Protein AF-A0A2T9X4M4-F1 (afdb_monomer_lite)

Structure (mmCIF, N/CA/C/O backbone):
data_AF-A0A2T9X4M4-F1
#
_entry.id   AF-A0A2T9X4M4-F1
#
loop_
_atom_site.group_PDB
_atom_site.id
_atom_site.type_symbol
_atom_site.label_atom_id
_atom_site.label_alt_id
_atom_site.label_comp_id
_atom_site.label_asym_id
_atom_site.label_entity_id
_atom_site.label_seq_id
_atom_site.pdbx_PDB_ins_code
_atom_site.Cartn_x
_atom_site.Cartn_y
_atom_site.Cartn_z
_atom_site.occupancy
_atom_site.B_iso_or_equiv
_atom_site.auth_seq_id
_atom_site.auth_comp_id
_atom_site.auth_asym_id
_atom_site.auth_atom_id
_atom_site.pdbx_PDB_model_num
ATOM 1 N N . MET A 1 1 ? 5.365 17.986 -9.682 1.00 56.31 1 MET A N 1
ATOM 2 C CA . MET A 1 1 ? 6.143 17.044 -8.837 1.00 56.31 1 MET A CA 1
ATOM 3 C C . MET A 1 1 ? 6.114 17.413 -7.349 1.00 56.31 1 MET A C 1
ATOM 5 O O . MET A 1 1 ? 5.851 16.530 -6.543 1.00 56.31 1 MET A O 1
ATOM 9 N N . PHE A 1 2 ? 6.299 18.689 -6.982 1.00 56.66 2 PHE A N 1
ATOM 10 C CA . PHE A 1 2 ? 6.258 19.176 -5.589 1.00 56.66 2 PHE A CA 1
ATOM 11 C C . PHE A 1 2 ? 4.907 18.943 -4.875 1.00 56.66 2 PHE A C 1
ATOM 13 O O . PHE A 1 2 ? 4.874 18.425 -3.765 1.00 56.66 2 PHE A O 1
ATOM 20 N N . LEU A 1 3 ? 3.784 19.206 -5.555 1.00 50.31 3 LEU A N 1
ATOM 21 C CA . LEU A 1 3 ? 2.428 19.040 -5.000 1.00 50.31 3 LEU A CA 1
ATOM 22 C C . LEU A 1 3 ? 2.089 17.602 -4.572 1.00 50.31 3 LEU A C 1
ATOM 24 O O . LEU A 1 3 ? 1.368 17.407 -3.602 1.00 50.31 3 LEU A O 1
ATOM 28 N N . ILE A 1 4 ? 2.630 16.593 -5.261 1.00 56.78 4 ILE A N 1
ATOM 29 C CA . ILE A 1 4 ? 2.361 15.179 -4.957 1.00 56.78 4 ILE A CA 1
ATOM 30 C C . ILE A 1 4 ? 3.075 14.768 -3.669 1.00 56.78 4 ILE A C 1
ATOM 32 O O . ILE A 1 4 ? 2.509 14.068 -2.839 1.00 56.78 4 ILE A O 1
ATOM 36 N N . LEU A 1 5 ? 4.318 15.224 -3.496 1.00 57.22 5 LEU A N 1
ATOM 37 C CA . LEU A 1 5 ? 5.076 14.986 -2.271 1.00 57.22 5 LEU A CA 1
ATOM 38 C C . LEU A 1 5 ? 4.435 15.700 -1.081 1.00 57.22 5 LEU A C 1
ATOM 40 O O . LEU A 1 5 ? 4.338 15.108 -0.014 1.00 57.22 5 LEU A O 1
ATOM 44 N N . LEU A 1 6 ? 3.931 16.919 -1.286 1.00 62.00 6 LEU A N 1
ATOM 45 C CA . LEU A 1 6 ? 3.214 17.667 -0.256 1.00 62.00 6 LEU A CA 1
ATOM 46 C C . LEU A 1 6 ? 1.890 16.994 0.129 1.00 62.00 6 LEU A C 1
ATOM 48 O O . LEU A 1 6 ? 1.609 16.839 1.310 1.00 62.00 6 LEU A O 1
ATOM 52 N N . TYR A 1 7 ? 1.097 16.538 -0.845 1.00 63.72 7 TYR A N 1
ATOM 53 C CA . TYR A 1 7 ? -0.163 15.838 -0.575 1.00 63.72 7 TYR A CA 1
ATOM 54 C C . TYR A 1 7 ? 0.069 14.531 0.184 1.00 63.72 7 TYR A C 1
ATOM 56 O O . TYR A 1 7 ? -0.645 14.202 1.129 1.00 63.72 7 TYR A O 1
ATOM 64 N N . ALA A 1 8 ? 1.108 13.801 -0.202 1.00 61.66 8 ALA A N 1
ATOM 65 C CA . ALA A 1 8 ? 1.442 12.541 0.422 1.00 61.66 8 ALA A CA 1
ATOM 66 C C . ALA A 1 8 ? 2.068 12.738 1.821 1.00 61.66 8 ALA A C 1
ATOM 68 O O . ALA A 1 8 ? 1.808 11.942 2.719 1.00 61.66 8 ALA A O 1
ATOM 69 N N . PHE A 1 9 ? 2.786 13.845 2.043 1.00 66.62 9 PHE A N 1
ATOM 70 C CA . PHE A 1 9 ? 3.229 14.291 3.367 1.00 66.62 9 PHE A CA 1
ATOM 71 C C . PHE A 1 9 ? 2.053 14.699 4.269 1.00 66.62 9 PHE A C 1
ATOM 73 O O . PHE A 1 9 ? 1.996 14.274 5.415 1.00 66.62 9 PHE A O 1
ATOM 80 N N . LEU A 1 10 ? 1.072 15.444 3.752 1.00 65.94 10 LEU A N 1
ATOM 81 C CA . LEU A 1 10 ? -0.141 15.807 4.499 1.00 65.94 10 LEU A CA 1
ATOM 82 C C . LEU A 1 10 ? -1.007 14.583 4.828 1.00 65.94 10 LEU A C 1
ATOM 84 O O . LEU A 1 10 ? -1.554 14.484 5.922 1.00 65.94 10 LEU A O 1
ATOM 88 N N . THR A 1 11 ? -1.109 13.630 3.897 1.00 65.44 11 THR A N 1
ATOM 89 C CA . THR A 1 11 ? -1.801 12.352 4.131 1.00 65.44 11 THR A CA 1
ATOM 90 C C . THR A 1 11 ? -1.072 11.532 5.196 1.00 65.44 11 THR A C 1
ATOM 92 O O . THR A 1 11 ? -1.714 10.962 6.075 1.00 65.44 11 THR A O 1
ATOM 95 N N . TYR A 1 12 ? 0.264 11.524 5.162 1.00 66.81 12 TYR A N 1
ATOM 96 C CA . TYR A 1 12 ? 1.081 10.903 6.197 1.00 66.81 12 TYR A CA 1
ATOM 97 C C . TYR A 1 12 ? 0.878 11.553 7.563 1.00 66.81 12 TYR A C 1
ATOM 99 O O . TYR A 1 12 ? 0.587 10.833 8.506 1.00 66.81 12 TYR A O 1
ATOM 107 N N . GLU A 1 13 ? 0.983 12.876 7.682 1.00 66.62 13 GLU A N 1
ATOM 108 C CA . GLU A 1 13 ? 0.783 13.582 8.954 1.00 66.62 13 GLU A CA 1
ATOM 109 C C . GLU A 1 13 ? -0.620 13.316 9.518 1.00 66.62 13 GLU A C 1
ATOM 111 O O . GLU A 1 13 ? -0.749 12.959 10.685 1.00 66.62 13 GLU A O 1
ATOM 116 N N . LYS A 1 14 ? -1.657 13.340 8.670 1.00 66.12 14 LYS A N 1
ATOM 117 C CA . LYS A 1 14 ? -3.047 13.059 9.067 1.00 66.12 14 LYS A CA 1
ATOM 118 C C . LYS A 1 14 ? -3.267 11.628 9.571 1.00 66.12 14 LYS A C 1
ATOM 120 O O . LYS A 1 14 ? -4.053 11.412 10.491 1.00 66.12 14 LYS A O 1
ATOM 125 N N . GLU A 1 15 ? -2.628 10.634 8.959 1.00 64.50 15 GLU A N 1
ATOM 126 C CA . GLU A 1 15 ? -2.757 9.233 9.385 1.00 64.50 15 GLU A CA 1
ATOM 127 C C . GLU A 1 15 ? -1.766 8.856 10.505 1.00 64.50 15 GLU A C 1
ATOM 129 O O . GLU A 1 15 ? -2.056 7.982 11.328 1.00 64.50 15 GLU A O 1
ATOM 134 N N . ARG A 1 16 ? -0.632 9.564 10.603 1.00 62.50 16 ARG A N 1
ATOM 135 C CA . ARG A 1 16 ? 0.325 9.480 11.713 1.00 62.50 16 ARG A CA 1
ATOM 136 C C . ARG A 1 16 ? -0.259 10.087 12.990 1.00 62.50 16 ARG A C 1
ATOM 138 O O . ARG A 1 16 ? -0.115 9.474 14.041 1.00 62.50 16 ARG A O 1
ATOM 145 N N . GLU A 1 17 ? -0.967 11.217 12.916 1.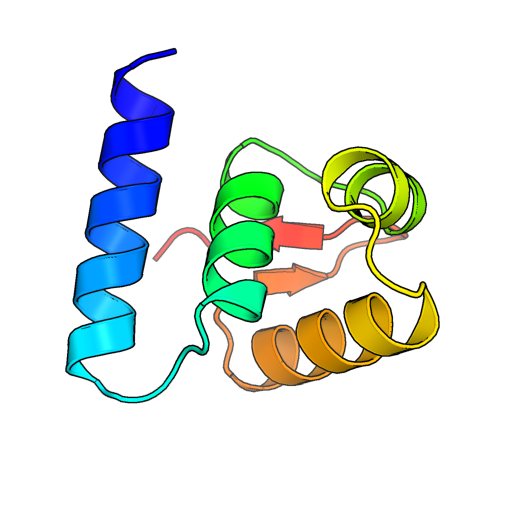00 58.72 17 GLU A N 1
ATOM 146 C CA . GLU A 1 17 ? -1.687 11.807 14.062 1.00 58.72 17 GLU A CA 1
ATOM 147 C C . GLU A 1 17 ? -2.737 10.854 14.645 1.00 58.72 17 GLU A C 1
ATOM 149 O O . GLU A 1 17 ? -2.987 10.861 15.847 1.00 58.72 17 GLU A O 1
ATOM 154 N N . LYS A 1 18 ? -3.313 9.972 13.820 1.00 59.47 18 LYS A N 1
ATOM 155 C CA . LYS A 1 18 ? -4.225 8.913 14.280 1.00 59.47 18 LYS A CA 1
ATOM 156 C C . LYS A 1 18 ? -3.504 7.696 14.875 1.00 59.47 18 LYS A C 1
ATOM 158 O O . LYS A 1 18 ? -4.177 6.763 15.306 1.00 59.47 18 LYS A O 1
ATOM 163 N N . GLY A 1 19 ? -2.169 7.669 14.858 1.00 60.09 19 GLY A N 1
ATOM 164 C CA . GLY A 1 19 ? -1.346 6.549 15.320 1.00 60.09 19 GLY A CA 1
ATOM 165 C C . GLY A 1 19 ? -1.437 5.288 14.455 1.00 60.09 19 GLY A C 1
ATOM 166 O O . GLY A 1 19 ? -1.056 4.219 14.921 1.00 60.09 19 GLY A O 1
ATOM 167 N N . LYS A 1 20 ? -1.962 5.383 13.223 1.00 67.75 20 LYS A N 1
ATOM 168 C CA . LYS A 1 20 ? -2.333 4.209 12.413 1.00 67.75 20 LYS A CA 1
ATOM 169 C C . LYS A 1 20 ? -1.260 3.727 11.440 1.00 67.75 20 LYS A C 1
ATOM 171 O O . LYS A 1 20 ? -1.270 2.560 11.085 1.00 67.75 20 LYS A O 1
ATOM 176 N N . LEU A 1 21 ? -0.334 4.591 11.019 1.00 71.69 21 LEU A N 1
ATOM 177 C CA . LEU A 1 21 ? 0.633 4.267 9.964 1.00 71.69 21 LEU A CA 1
ATOM 178 C C . LEU A 1 21 ? 2.082 4.315 10.453 1.00 71.69 21 LEU A C 1
ATOM 180 O O . LEU A 1 21 ? 2.564 5.339 10.945 1.00 71.69 21 LEU A O 1
ATOM 184 N N . THR A 1 22 ? 2.818 3.223 10.237 1.00 81.00 22 THR A N 1
ATOM 185 C CA . THR A 1 22 ? 4.275 3.208 10.411 1.00 81.00 22 THR A CA 1
ATOM 186 C C . THR A 1 22 ? 4.970 4.023 9.314 1.00 81.00 22 THR A C 1
ATOM 188 O O . THR A 1 22 ? 4.442 4.227 8.221 1.00 81.00 22 THR A O 1
ATOM 191 N N . MET A 1 23 ? 6.216 4.450 9.559 1.00 78.44 23 MET A N 1
ATOM 192 C CA . MET A 1 23 ? 7.033 5.170 8.563 1.00 78.44 23 MET A CA 1
ATOM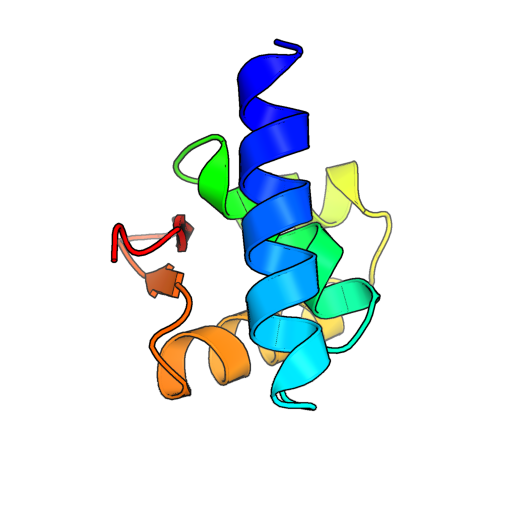 193 C C . MET A 1 23 ? 7.152 4.404 7.230 1.00 78.44 23 MET A C 1
ATOM 195 O O . MET A 1 23 ? 7.184 5.009 6.162 1.00 78.44 23 MET A O 1
ATOM 199 N N . ARG A 1 24 ? 7.208 3.065 7.278 1.00 83.00 24 ARG A N 1
ATOM 200 C CA . ARG A 1 24 ? 7.328 2.219 6.079 1.00 83.00 24 ARG A CA 1
ATOM 201 C C . ARG A 1 24 ? 6.025 2.169 5.287 1.00 83.00 24 ARG A C 1
ATOM 203 O O . ARG A 1 24 ? 6.050 2.317 4.068 1.00 83.00 24 ARG A O 1
ATOM 210 N N . GLU A 1 25 ? 4.897 2.010 5.970 1.00 82.94 25 GLU A N 1
ATOM 211 C CA . GLU A 1 25 ? 3.579 2.014 5.328 1.00 82.94 25 GLU A CA 1
ATOM 212 C C . GLU A 1 25 ? 3.244 3.392 4.755 1.00 82.94 25 GLU A C 1
ATOM 214 O O . GLU A 1 25 ? 2.669 3.486 3.676 1.00 82.94 25 GLU A O 1
ATOM 219 N N . ALA A 1 26 ? 3.696 4.467 5.402 1.00 80.50 26 ALA A N 1
ATOM 220 C CA . ALA A 1 26 ? 3.600 5.816 4.863 1.00 80.50 26 ALA A CA 1
ATOM 221 C C . ALA A 1 26 ? 4.338 5.973 3.530 1.00 80.50 26 ALA A C 1
ATOM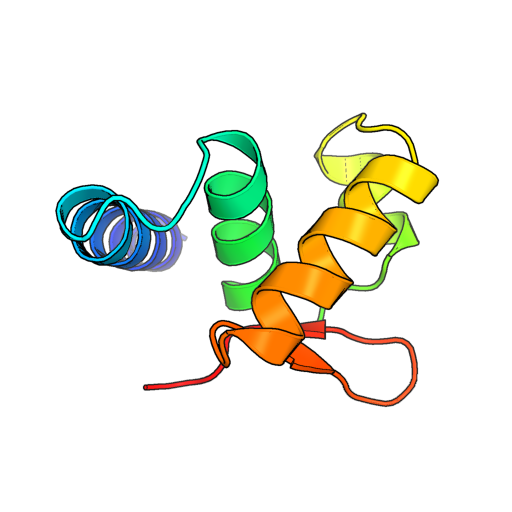 223 O O . ALA A 1 26 ? 3.790 6.521 2.578 1.00 80.50 26 ALA A O 1
ATOM 224 N N . ILE A 1 27 ? 5.567 5.456 3.431 1.00 83.06 27 ILE A N 1
ATOM 225 C CA . ILE A 1 27 ? 6.331 5.467 2.177 1.00 83.06 27 ILE A CA 1
ATOM 226 C C . ILE A 1 27 ? 5.569 4.711 1.083 1.00 83.06 27 ILE A C 1
ATOM 228 O O . ILE A 1 27 ? 5.455 5.211 -0.037 1.00 83.06 27 ILE A O 1
ATOM 232 N N . ILE A 1 28 ? 4.996 3.548 1.403 1.00 85.75 28 ILE A N 1
ATOM 233 C CA . ILE A 1 28 ? 4.170 2.791 0.455 1.00 85.75 28 ILE A CA 1
ATOM 234 C C . ILE A 1 28 ? 2.918 3.581 0.059 1.00 85.75 28 ILE A C 1
ATOM 236 O O . ILE A 1 28 ? 2.639 3.690 -1.133 1.00 85.75 28 ILE A O 1
ATOM 240 N N . ALA A 1 29 ? 2.213 4.198 1.009 1.00 82.31 29 ALA A N 1
ATOM 241 C CA . ALA A 1 29 ? 1.043 5.032 0.735 1.00 82.31 29 ALA A CA 1
ATOM 242 C C . ALA A 1 29 ? 1.385 6.171 -0.231 1.00 82.31 29 ALA A C 1
ATOM 244 O O . ALA A 1 29 ? 0.664 6.403 -1.199 1.00 82.31 29 ALA A O 1
ATOM 245 N N . ILE A 1 30 ? 2.524 6.838 -0.015 1.00 79.00 30 ILE A N 1
ATOM 246 C CA . ILE A 1 30 ? 3.014 7.911 -0.883 1.00 79.00 30 ILE A CA 1
ATOM 247 C C . ILE A 1 30 ? 3.243 7.393 -2.306 1.00 79.00 30 ILE A C 1
ATOM 249 O O . ILE A 1 30 ? 2.835 8.046 -3.266 1.00 79.00 30 ILE A O 1
ATOM 253 N N . LEU A 1 31 ? 3.894 6.238 -2.459 1.00 83.06 31 LEU A N 1
ATOM 254 C CA . LEU A 1 31 ? 4.200 5.655 -3.769 1.00 83.06 31 LEU A CA 1
ATOM 255 C C . LEU A 1 31 ? 2.933 5.225 -4.515 1.00 83.06 31 LEU A C 1
ATOM 257 O O . LEU A 1 31 ? 2.795 5.512 -5.701 1.00 83.06 31 LEU A O 1
ATOM 261 N N . VAL A 1 32 ? 1.994 4.609 -3.801 1.00 83.62 32 VAL A N 1
ATOM 262 C CA . VAL A 1 32 ? 0.704 4.131 -4.313 1.00 83.62 32 VAL A CA 1
ATOM 263 C C . VAL A 1 32 ? -0.267 5.293 -4.607 1.00 83.62 32 VAL A C 1
ATOM 265 O O . VAL A 1 32 ? -1.133 5.191 -5.475 1.00 83.62 32 VAL A O 1
ATOM 268 N N . ALA A 1 33 ? -0.104 6.445 -3.949 1.00 76.50 33 ALA A N 1
ATOM 269 C CA . ALA A 1 33 ? -0.860 7.664 -4.245 1.00 76.50 33 ALA A CA 1
ATOM 270 C C . ALA A 1 33 ? -0.393 8.376 -5.528 1.00 76.50 33 ALA A C 1
ATOM 272 O O . ALA A 1 33 ? -1.162 9.135 -6.118 1.00 76.50 33 ALA A O 1
ATOM 273 N N . LYS A 1 34 ? 0.849 8.144 -5.989 1.00 69.06 34 LYS A N 1
ATOM 274 C CA . LYS A 1 34 ? 1.349 8.729 -7.250 1.00 69.06 34 LYS A CA 1
ATOM 275 C C . LYS A 1 34 ? 0.717 8.105 -8.501 1.00 69.06 34 LYS A C 1
ATOM 277 O O . LYS A 1 34 ? 0.828 8.693 -9.573 1.00 69.06 34 LYS A O 1
ATOM 282 N N . GLY A 1 35 ? 0.084 6.940 -8.374 1.00 65.56 35 GLY A N 1
ATOM 283 C CA . GLY A 1 35 ? -0.529 6.182 -9.463 1.00 65.56 35 GLY A CA 1
ATOM 284 C C . GLY A 1 35 ? -0.632 4.697 -9.114 1.00 65.56 35 GLY A C 1
ATOM 285 O O . GLY A 1 35 ? -0.144 4.272 -8.070 1.00 65.56 35 GLY A O 1
ATOM 286 N N . SER A 1 36 ? -1.256 3.899 -9.985 1.00 70.31 36 SER A N 1
ATOM 287 C CA . SER A 1 36 ? -1.365 2.452 -9.779 1.00 70.31 36 SER A CA 1
ATOM 288 C C . SER A 1 36 ? 0.031 1.811 -9.737 1.00 70.31 36 SER A C 1
ATOM 290 O O . SER A 1 36 ? 0.719 1.746 -10.757 1.00 70.31 36 SER A O 1
ATOM 292 N N . ALA A 1 37 ? 0.464 1.351 -8.569 1.00 83.12 37 ALA A N 1
ATOM 293 C CA . ALA A 1 37 ? 1.775 0.752 -8.360 1.00 83.12 37 ALA A CA 1
ATOM 294 C C . ALA A 1 37 ? 1.671 -0.776 -8.342 1.00 83.12 37 ALA A C 1
ATOM 296 O O . ALA A 1 37 ? 0.757 -1.343 -7.741 1.00 83.12 37 ALA A O 1
ATOM 297 N N . THR A 1 38 ? 2.615 -1.456 -8.987 1.00 90.12 38 THR A N 1
ATOM 298 C CA . THR A 1 38 ? 2.757 -2.912 -8.867 1.00 90.12 38 THR A CA 1
ATOM 299 C C . THR A 1 38 ? 3.599 -3.257 -7.643 1.00 90.12 38 THR A C 1
ATOM 301 O O . THR A 1 38 ? 4.386 -2.445 -7.154 1.00 90.12 38 THR A O 1
ATOM 304 N N . LEU A 1 39 ? 3.461 -4.489 -7.152 1.00 89.06 39 LEU A N 1
ATOM 305 C CA . LEU A 1 39 ? 4.291 -4.987 -6.054 1.00 89.06 39 LEU A CA 1
ATOM 306 C C . LEU A 1 39 ? 5.788 -4.892 -6.382 1.00 89.06 39 LEU A C 1
ATOM 308 O O . LEU A 1 39 ? 6.564 -4.442 -5.544 1.00 89.06 39 LEU A O 1
ATOM 312 N N . ASP A 1 40 ? 6.183 -5.278 -7.595 1.00 89.38 40 ASP A N 1
ATOM 313 C CA . ASP A 1 40 ? 7.592 -5.260 -7.995 1.00 89.38 40 ASP A CA 1
ATOM 314 C C . ASP A 1 40 ? 8.137 -3.826 -8.079 1.00 89.38 40 ASP A C 1
ATOM 316 O O . ASP A 1 40 ? 9.233 -3.575 -7.588 1.00 89.38 40 ASP A O 1
ATOM 320 N N . TYR A 1 41 ? 7.337 -2.862 -8.557 1.00 89.25 41 TYR A N 1
ATOM 321 C CA . TYR A 1 41 ? 7.703 -1.440 -8.519 1.00 89.25 41 TYR A CA 1
ATOM 322 C C . TYR A 1 41 ? 7.934 -0.943 -7.085 1.00 89.25 41 TYR A C 1
ATOM 324 O O . TYR A 1 41 ? 8.893 -0.222 -6.811 1.00 89.25 41 TYR A O 1
ATOM 332 N N . LEU A 1 42 ? 7.063 -1.326 -6.146 1.00 89.75 42 LEU A N 1
ATOM 333 C CA . LEU A 1 42 ? 7.202 -0.929 -4.744 1.00 89.75 42 LEU A CA 1
ATOM 334 C C . LEU A 1 42 ? 8.449 -1.546 -4.110 1.00 89.75 42 LEU A C 1
ATOM 336 O O . LEU A 1 42 ? 9.160 -0.856 -3.383 1.00 89.75 42 LEU A O 1
ATOM 340 N N . VAL A 1 43 ? 8.742 -2.812 -4.407 1.00 92.81 43 VAL A N 1
ATOM 341 C CA . VAL A 1 43 ? 9.960 -3.495 -3.948 1.00 92.81 43 VAL A CA 1
ATOM 342 C C . VAL A 1 43 ? 11.206 -2.814 -4.507 1.00 92.81 43 VAL A C 1
ATOM 344 O O . VAL A 1 43 ? 12.094 -2.462 -3.735 1.00 92.81 43 VAL A O 1
ATOM 347 N N . GLU A 1 44 ? 11.247 -2.550 -5.813 1.00 91.00 44 GLU A N 1
ATOM 348 C CA . GLU A 1 44 ? 12.367 -1.870 -6.473 1.00 91.00 44 GLU A CA 1
ATOM 349 C C . GLU A 1 44 ? 12.592 -0.468 -5.895 1.00 91.00 44 GLU A C 1
ATOM 351 O O . GLU A 1 44 ? 13.722 -0.072 -5.609 1.00 91.00 44 GLU A O 1
ATOM 356 N N . ARG A 1 45 ? 11.510 0.287 -5.665 1.00 87.25 45 ARG A N 1
ATOM 357 C CA . ARG A 1 45 ? 11.614 1.681 -5.229 1.00 87.25 45 ARG A CA 1
ATOM 358 C C . ARG A 1 45 ? 11.941 1.844 -3.747 1.00 87.25 45 ARG A C 1
ATOM 360 O O . ARG A 1 45 ? 12.526 2.859 -3.374 1.00 87.25 45 ARG A O 1
ATOM 367 N N . THR A 1 46 ? 11.538 0.889 -2.911 1.00 86.56 46 THR A N 1
ATOM 368 C CA . THR A 1 46 ? 11.754 0.938 -1.455 1.00 86.56 46 THR A CA 1
ATOM 369 C C . THR A 1 46 ? 12.965 0.132 -0.993 1.00 86.56 46 THR A C 1
ATOM 371 O O . THR A 1 46 ? 13.484 0.395 0.090 1.00 86.56 46 THR A O 1
ATOM 374 N N . GLY A 1 47 ? 13.405 -0.860 -1.775 1.00 89.81 47 GLY A N 1
ATOM 375 C CA . GLY A 1 47 ? 14.404 -1.845 -1.354 1.00 89.81 47 GLY A CA 1
ATOM 376 C C . GLY A 1 47 ? 13.904 -2.795 -0.259 1.00 89.81 47 GLY A C 1
ATOM 377 O O . GLY A 1 47 ? 14.698 -3.507 0.354 1.00 89.81 47 GLY A O 1
ATOM 378 N N . TYR A 1 48 ? 12.602 -2.797 0.039 1.00 90.50 48 TYR A N 1
ATOM 379 C CA . TYR A 1 48 ? 12.026 -3.644 1.078 1.00 90.50 48 TYR A CA 1
ATOM 380 C C . TYR A 1 48 ? 11.825 -5.075 0.589 1.00 90.50 48 TYR A C 1
ATOM 382 O O . TYR A 1 48 ? 11.609 -5.340 -0.591 1.00 90.50 48 TYR A O 1
ATOM 390 N N . ASN A 1 49 ? 11.842 -6.018 1.531 1.00 92.12 49 ASN A N 1
ATOM 391 C CA . ASN A 1 49 ? 11.536 -7.408 1.227 1.00 92.12 49 ASN A CA 1
ATOM 392 C C . ASN A 1 49 ? 10.119 -7.541 0.633 1.00 92.12 49 ASN A C 1
ATOM 394 O O . ASN A 1 49 ? 9.160 -6.988 1.171 1.00 92.12 49 ASN A O 1
ATOM 398 N N . LYS A 1 50 ? 9.974 -8.333 -0.436 1.00 91.44 50 LYS A N 1
ATOM 399 C CA . LYS A 1 50 ? 8.701 -8.532 -1.147 1.00 91.44 50 LYS A CA 1
ATOM 400 C C . LYS A 1 50 ? 7.552 -8.990 -0.244 1.00 91.44 50 LYS A C 1
ATOM 402 O O . LYS A 1 50 ? 6.446 -8.467 -0.361 1.00 91.44 50 LYS A O 1
ATOM 407 N N . ASN A 1 51 ? 7.809 -9.906 0.688 1.00 92.00 51 ASN A N 1
ATOM 408 C CA . ASN A 1 51 ? 6.789 -10.394 1.619 1.00 92.00 51 ASN A CA 1
ATOM 409 C C . ASN A 1 51 ? 6.381 -9.313 2.622 1.00 92.00 51 ASN A C 1
ATOM 411 O O . ASN A 1 51 ? 5.204 -9.190 2.944 1.00 92.00 51 ASN A O 1
ATOM 415 N N . LEU A 1 52 ? 7.333 -8.491 3.072 1.00 89.69 52 LEU A N 1
ATOM 416 C CA . LEU A 1 52 ? 7.041 -7.357 3.947 1.00 89.69 52 LEU A CA 1
ATOM 417 C C . LEU A 1 52 ? 6.124 -6.344 3.248 1.00 89.69 52 LEU A C 1
ATOM 419 O O . LEU A 1 52 ? 5.127 -5.922 3.827 1.00 89.69 52 LEU A O 1
ATOM 423 N N . VAL A 1 53 ? 6.433 -6.001 1.993 1.00 90.81 53 VAL A N 1
ATOM 424 C CA . VAL A 1 53 ? 5.616 -5.090 1.174 1.00 90.81 53 VAL A CA 1
ATOM 425 C C . VAL A 1 53 ? 4.209 -5.658 0.974 1.00 90.81 53 VAL A C 1
ATOM 427 O O . VAL A 1 53 ? 3.231 -4.939 1.147 1.00 90.81 53 VAL A O 1
ATOM 430 N N . LEU A 1 54 ? 4.084 -6.957 0.684 1.00 90.50 54 LEU A N 1
ATOM 431 C CA . LEU A 1 54 ? 2.789 -7.641 0.570 1.00 90.50 54 LEU A CA 1
ATOM 432 C C . LEU A 1 54 ? 1.952 -7.565 1.851 1.00 90.50 54 LEU A C 1
ATOM 434 O O . LEU A 1 54 ? 0.752 -7.297 1.780 1.00 90.50 54 LEU A O 1
ATOM 438 N N . VAL A 1 55 ? 2.568 -7.799 3.012 1.00 91.25 55 VAL A N 1
ATOM 439 C CA . VAL A 1 55 ? 1.880 -7.720 4.309 1.00 91.25 55 VAL A CA 1
ATOM 440 C C . VAL A 1 55 ? 1.400 -6.294 4.575 1.00 91.25 55 VAL A C 1
ATOM 442 O O . VAL A 1 55 ? 0.237 -6.108 4.923 1.00 91.25 55 VAL A O 1
ATOM 445 N N . MET A 1 56 ? 2.252 -5.291 4.338 1.00 89.50 56 MET A N 1
ATOM 446 C CA . MET A 1 56 ? 1.884 -3.877 4.483 1.00 89.50 56 MET A CA 1
ATOM 447 C C . MET A 1 56 ? 0.704 -3.512 3.583 1.00 89.50 56 MET A C 1
ATOM 449 O O . MET A 1 56 ? -0.293 -2.988 4.065 1.00 89.50 56 MET A O 1
ATOM 453 N N . LEU A 1 57 ? 0.769 -3.860 2.295 1.00 89.12 57 LEU A N 1
ATOM 454 C CA . LEU A 1 57 ? -0.321 -3.604 1.351 1.00 89.12 57 LEU A CA 1
ATOM 455 C C . LEU A 1 57 ? -1.625 -4.282 1.790 1.00 89.12 57 LEU A C 1
ATOM 457 O O . LEU A 1 57 ? -2.682 -3.663 1.732 1.00 89.12 57 LEU A O 1
ATOM 461 N N . SER A 1 58 ? -1.551 -5.521 2.283 1.00 89.31 58 SER A N 1
ATOM 462 C CA . SER A 1 58 ? -2.725 -6.262 2.762 1.00 89.31 58 SER A CA 1
ATOM 463 C C . SER A 1 58 ? -3.355 -5.622 4.003 1.00 89.31 58 SER A C 1
ATOM 465 O O . SER A 1 58 ? -4.578 -5.592 4.127 1.00 89.31 58 SER A O 1
ATOM 467 N N . ASN A 1 59 ? -2.543 -5.112 4.930 1.00 88.00 59 ASN A N 1
ATOM 468 C CA . ASN A 1 59 ? -3.039 -4.415 6.117 1.00 88.00 59 ASN A CA 1
ATOM 469 C C . ASN A 1 59 ? -3.656 -3.062 5.742 1.00 88.00 59 ASN A C 1
ATOM 471 O O . ASN A 1 59 ? -4.788 -2.775 6.120 1.00 88.00 59 ASN A O 1
ATOM 475 N N . MET A 1 60 ? -2.969 -2.283 4.907 1.00 85.75 60 MET A N 1
ATOM 476 C CA . MET A 1 60 ? -3.449 -0.983 4.432 1.00 85.75 60 MET A CA 1
ATOM 477 C C . MET A 1 60 ? -4.733 -1.094 3.593 1.00 85.75 60 MET A C 1
ATOM 479 O O . MET A 1 60 ? -5.574 -0.195 3.632 1.00 85.75 60 MET A O 1
ATOM 483 N N . GLU A 1 61 ? -4.909 -2.185 2.841 1.00 86.75 61 GLU A N 1
ATOM 484 C CA . GLU A 1 61 ? -6.151 -2.495 2.123 1.00 86.75 61 GLU A CA 1
ATOM 485 C C . GLU A 1 61 ? -7.304 -2.767 3.101 1.00 86.75 61 GLU A C 1
ATOM 487 O O . GLU A 1 61 ? -8.379 -2.184 2.958 1.00 86.75 61 GLU A O 1
ATOM 492 N N . LYS A 1 62 ? -7.078 -3.596 4.132 1.00 85.62 62 LYS A N 1
ATOM 493 C CA . LYS A 1 62 ? -8.079 -3.878 5.181 1.00 85.62 62 LYS A CA 1
ATOM 494 C C . LYS A 1 62 ? -8.503 -2.621 5.935 1.00 85.62 62 LYS A C 1
ATOM 496 O O . LYS A 1 62 ? -9.667 -2.486 6.298 1.00 85.62 62 LYS A O 1
ATOM 501 N N . GLU A 1 63 ? -7.571 -1.700 6.150 1.00 82.50 63 GLU A N 1
ATOM 502 C CA . GLU A 1 63 ? -7.830 -0.408 6.789 1.00 82.50 63 GLU A CA 1
ATOM 503 C C . GLU A 1 63 ? -8.489 0.613 5.848 1.00 82.50 63 GLU A C 1
ATOM 505 O O . GLU A 1 63 ? -8.904 1.687 6.283 1.00 82.50 63 GLU A O 1
ATOM 510 N N . GLY A 1 64 ? -8.622 0.285 4.559 1.00 81.19 64 GLY A N 1
ATOM 511 C CA . GLY A 1 64 ? -9.252 1.139 3.557 1.00 81.19 64 GLY A CA 1
ATOM 512 C C . GLY A 1 64 ? -8.394 2.325 3.109 1.00 81.19 64 GLY A C 1
ATOM 513 O O . GLY A 1 64 ? -8.927 3.245 2.487 1.00 81.19 64 GLY A O 1
ATOM 514 N N . ILE A 1 65 ? -7.090 2.304 3.404 1.00 79.56 65 ILE A N 1
ATOM 515 C CA . ILE A 1 65 ? -6.119 3.351 3.043 1.00 79.56 65 ILE A CA 1
ATOM 516 C C . ILE A 1 65 ? -5.790 3.281 1.546 1.00 79.56 65 ILE A C 1
ATOM 518 O O . ILE A 1 65 ? -5.674 4.301 0.863 1.00 79.56 65 ILE A O 1
ATOM 522 N N . ILE A 1 66 ? -5.665 2.064 1.015 1.00 84.12 66 ILE A N 1
ATOM 523 C CA . ILE A 1 66 ? -5.415 1.808 -0.406 1.00 84.12 66 ILE A CA 1
ATOM 524 C C . ILE A 1 66 ? -6.502 0.907 -0.986 1.00 84.12 66 ILE A C 1
ATOM 526 O O . ILE A 1 66 ? -7.163 0.163 -0.264 1.00 84.12 66 ILE A O 1
ATOM 530 N N . SER A 1 67 ? -6.678 0.964 -2.302 1.00 82.94 67 SER A N 1
ATOM 531 C CA . SER A 1 67 ? -7.474 -0.001 -3.052 1.00 82.94 67 SER A CA 1
ATOM 532 C C . SER A 1 67 ? -6.568 -0.931 -3.852 1.00 82.94 67 SER A C 1
ATOM 534 O O . SER A 1 67 ? -5.513 -0.536 -4.357 1.00 82.94 67 SER A O 1
ATOM 536 N N . ARG A 1 68 ? -6.997 -2.185 -3.985 1.00 82.25 68 ARG A N 1
ATOM 537 C CA . ARG A 1 68 ? -6.345 -3.189 -4.819 1.00 82.25 68 ARG A CA 1
ATOM 538 C C . ARG A 1 68 ? -7.185 -3.453 -6.064 1.00 82.25 68 ARG A C 1
ATOM 540 O O . ARG A 1 68 ? -8.368 -3.767 -5.976 1.00 82.25 68 ARG A O 1
ATOM 547 N N . GLY A 1 69 ? -6.557 -3.325 -7.224 1.00 76.06 69 GLY A N 1
ATOM 548 C CA . GLY A 1 69 ? -7.069 -3.778 -8.512 1.00 76.06 69 GLY A CA 1
ATOM 549 C C . GLY A 1 69 ? -6.368 -5.058 -8.970 1.00 76.06 69 GLY A C 1
ATOM 550 O O . GLY A 1 69 ? -5.627 -5.699 -8.221 1.00 76.06 69 GLY A O 1
ATOM 551 N N . TRP A 1 70 ? -6.570 -5.437 -10.231 1.00 73.25 70 TRP A N 1
ATOM 552 C CA . TRP A 1 70 ? -5.838 -6.554 -10.829 1.00 73.25 70 TRP A CA 1
ATOM 553 C C . TRP A 1 70 ? -4.340 -6.230 -10.866 1.00 73.25 70 TRP A C 1
ATOM 555 O O . TRP A 1 70 ? -3.906 -5.382 -11.638 1.00 73.25 70 TRP A O 1
ATOM 565 N N . ILE A 1 71 ? -3.559 -6.888 -9.997 1.00 76.56 71 ILE A N 1
ATOM 566 C CA . ILE A 1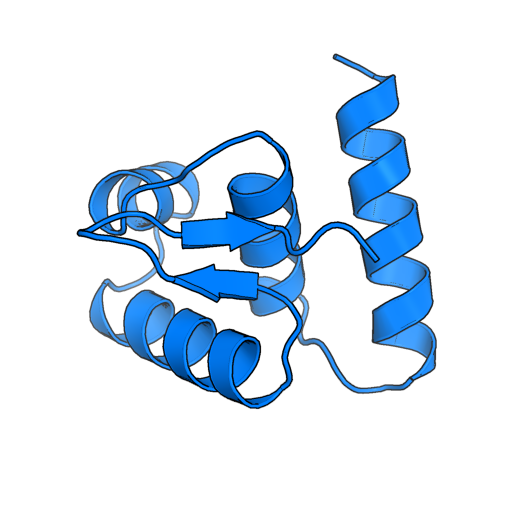 71 ? -2.084 -6.795 -9.887 1.00 76.56 71 ILE A CA 1
ATOM 567 C C . ILE A 1 71 ? -1.561 -5.419 -9.413 1.00 76.56 71 ILE A C 1
ATOM 569 O O . ILE A 1 71 ? -0.399 -5.284 -9.024 1.00 76.56 71 ILE A O 1
ATOM 573 N N . GLN A 1 72 ? -2.420 -4.407 -9.370 1.00 82.31 72 GLN A N 1
ATOM 574 C CA . GLN A 1 72 ? -2.066 -3.030 -9.063 1.00 82.31 72 GLN A CA 1
ATOM 575 C C . GLN A 1 72 ? -2.698 -2.548 -7.758 1.00 82.31 72 GLN A C 1
ATOM 577 O O . GLN A 1 72 ? -3.799 -2.957 -7.393 1.00 82.31 72 GLN A O 1
ATOM 582 N N . TYR A 1 73 ? -2.015 -1.625 -7.091 1.00 83.56 73 TYR A N 1
ATOM 583 C CA . TYR A 1 73 ? -2.475 -0.949 -5.883 1.00 83.56 73 TYR A CA 1
ATOM 584 C C . TYR A 1 73 ? -2.572 0.547 -6.163 1.00 83.56 73 TYR A C 1
ATOM 586 O O . TYR A 1 73 ? -1.663 1.113 -6.766 1.00 83.56 73 TYR A O 1
ATOM 594 N N . ALA A 1 74 ? -3.652 1.193 -5.738 1.00 77.31 74 ALA A N 1
ATOM 595 C CA . ALA A 1 74 ? -3.857 2.628 -5.908 1.00 77.31 74 ALA A CA 1
ATOM 596 C C . ALA A 1 74 ? -4.235 3.278 -4.575 1.00 77.31 74 ALA A C 1
ATOM 598 O O . ALA A 1 74 ? -4.893 2.669 -3.730 1.00 77.31 74 ALA A O 1
ATOM 599 N N . GLY A 1 75 ? -3.809 4.526 -4.371 1.00 66.94 75 GLY A N 1
ATOM 600 C CA . GLY A 1 75 ? -4.236 5.294 -3.207 1.00 66.94 75 GLY A CA 1
ATOM 601 C C . GLY A 1 75 ? -5.743 5.502 -3.294 1.00 66.94 75 GLY A C 1
ATOM 602 O O . GLY A 1 75 ? -6.241 5.937 -4.338 1.00 66.94 75 GLY A O 1
ATOM 603 N N . LYS A 1 76 ? -6.490 5.180 -2.233 1.00 64.12 76 LYS A N 1
ATOM 604 C CA . LYS A 1 76 ? -7.921 5.470 -2.236 1.00 64.12 76 LYS A CA 1
ATOM 605 C C . LYS A 1 76 ? -8.086 6.982 -2.099 1.00 64.12 76 LYS A C 1
ATOM 607 O O . LYS A 1 76 ? -7.582 7.585 -1.156 1.00 64.12 76 LYS A O 1
ATOM 612 N N . LYS A 1 77 ? -8.762 7.599 -3.069 1.00 48.09 77 LYS A N 1
ATOM 613 C CA . LYS A 1 77 ? -9.119 9.018 -3.013 1.00 48.09 77 LYS A CA 1
ATOM 614 C C . LYS A 1 77 ? -10.191 9.163 -1.928 1.00 48.09 77 LYS A C 1
ATOM 616 O O . LYS A 1 77 ? -11.313 8.704 -2.134 1.00 48.09 77 LYS A O 1
ATOM 621 N N . ILE A 1 78 ? -9.802 9.675 -0.762 1.00 47.44 78 ILE A N 1
ATOM 622 C CA . ILE A 1 78 ? -10.734 10.099 0.293 1.00 47.44 78 ILE A CA 1
ATOM 623 C C . ILE A 1 78 ? -11.303 11.457 -0.107 1.00 47.44 78 ILE A C 1
ATOM 625 O O . ILE A 1 78 ? -10.496 12.309 -0.551 1.00 47.44 78 ILE A O 1
#

Radius of gyration: 11.46 Å; chains: 1; bounding box: 25×30×26 Å

Foldseek 3Di:
DVVLVVVLVVVCVVCVVVVHDDPLLSVVLSVQAVDWDALVNSCVVVVDDSVVSVVSQVVCVVVVQWDDDDRTIHGDDD

InterPro domains:
  IPR008848 Plasmi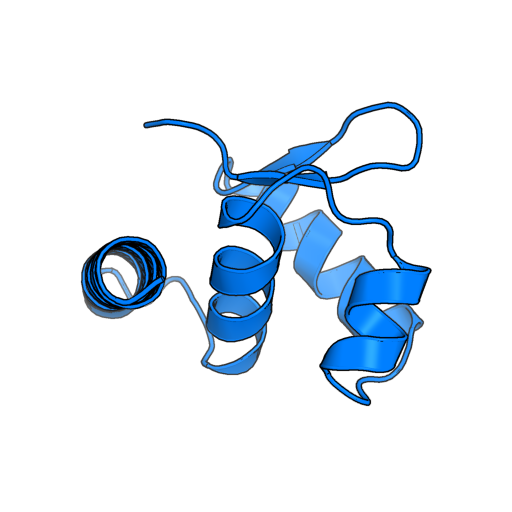d regulator, Sulfolobaceae [PF05584] (20-78)
  IPR036388 Winged helix-like DNA-binding domain superfamily [G3DSA:1.10.10.10] (16-78)
  IPR036390 Winged helix DNA-binding domain superfamily [SSF46785] (24-72)

Organism: NCBI:txid563177

Secondary structure (DSSP, 8-state):
-HHHHHHHHHHHHHHHHTT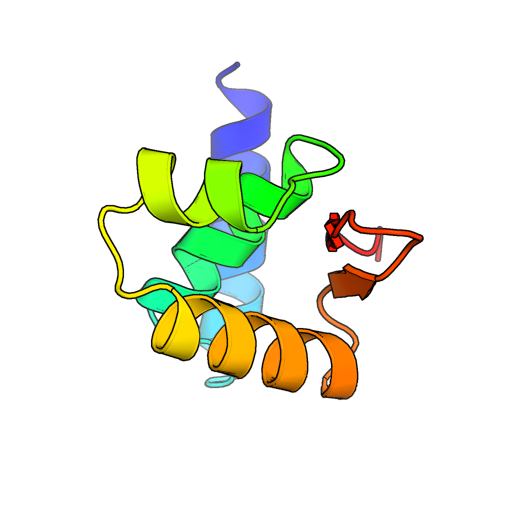---HHHHHHHHHHHTS-EEHHHHHHHH---HHHHHHHHHHHHHTTSEEE-SSEEEE---

Sequence (78 aa):
MFLILLYAFLTYEKEREKGKLTMREAIIAILVAKGSATLDYLVERTGYNKNLVLVMLSNMEKEGIISRGWIQYAGKKI

pLDDT: mean 76.92, std 12.36, range [47.44, 92.81]